Protein AF-A0A1B7K1I7-F1 (afdb_monomer_lite)

Structure (mmCIF, N/CA/C/O backbone):
data_AF-A0A1B7K1I7-F1
#
_entry.id   AF-A0A1B7K1I7-F1
#
loop_
_atom_site.group_PDB
_atom_site.id
_atom_site.type_symbol
_atom_site.label_atom_id
_atom_site.label_alt_id
_atom_site.label_comp_id
_atom_site.label_asym_id
_atom_site.label_entity_id
_atom_site.label_seq_id
_atom_site.pdbx_PDB_ins_code
_atom_site.Cartn_x
_atom_site.Cartn_y
_atom_site.Cartn_z
_atom_site.occupancy
_atom_site.B_iso_or_equiv
_atom_site.auth_seq_id
_atom_site.auth_comp_id
_atom_site.auth_asym_id
_atom_site.auth_atom_id
_atom_site.pdbx_PDB_model_num
ATOM 1 N N . MET A 1 1 ? 5.807 -8.641 -2.609 1.00 80.56 1 MET A N 1
ATOM 2 C CA . MET A 1 1 ? 5.220 -7.865 -3.732 1.00 80.56 1 MET A CA 1
ATOM 3 C C . MET A 1 1 ? 6.124 -6.735 -4.176 1.00 80.56 1 MET A C 1
ATOM 5 O O . MET A 1 1 ? 6.439 -6.685 -5.352 1.00 80.56 1 MET A O 1
ATOM 9 N N . LEU A 1 2 ? 6.593 -5.872 -3.271 1.00 84.25 2 LEU A N 1
ATOM 10 C CA . LEU A 1 2 ? 7.454 -4.745 -3.648 1.00 84.25 2 LEU A CA 1
ATOM 11 C C . LEU A 1 2 ? 8.755 -5.174 -4.356 1.00 84.25 2 LEU A C 1
ATOM 13 O O . LEU A 1 2 ? 9.142 -4.574 -5.350 1.00 84.25 2 LEU A O 1
ATOM 17 N N . LEU A 1 3 ? 9.382 -6.267 -3.907 1.00 87.62 3 LEU A N 1
ATOM 18 C CA . LEU A 1 3 ? 10.595 -6.813 -4.533 1.00 87.62 3 LEU A CA 1
ATOM 19 C C . LEU A 1 3 ? 10.372 -7.376 -5.946 1.00 87.62 3 LEU A C 1
ATOM 21 O O . LEU A 1 3 ? 11.328 -7.484 -6.704 1.00 87.62 3 LEU A O 1
ATOM 25 N N . GLN A 1 4 ? 9.124 -7.689 -6.315 1.00 87.19 4 GLN A N 1
ATOM 26 C CA . GLN A 1 4 ? 8.767 -8.148 -7.665 1.00 87.19 4 GLN A CA 1
ATOM 27 C C . GLN A 1 4 ? 8.699 -6.986 -8.667 1.00 87.19 4 GLN A C 1
ATOM 29 O O . GLN A 1 4 ? 8.602 -7.214 -9.868 1.00 87.19 4 GLN A O 1
ATOM 34 N N . LEU A 1 5 ? 8.721 -5.739 -8.184 1.00 87.00 5 LEU A N 1
ATOM 35 C CA . LEU A 1 5 ? 8.787 -4.557 -9.031 1.00 87.00 5 LEU A CA 1
ATOM 36 C C . LEU A 1 5 ? 10.242 -4.243 -9.406 1.00 87.00 5 LEU A C 1
ATOM 38 O O . LEU A 1 5 ? 11.140 -4.410 -8.565 1.00 87.00 5 LEU A O 1
ATOM 42 N N . PRO A 1 6 ? 10.475 -3.699 -10.615 1.00 87.94 6 PRO A N 1
ATOM 43 C CA . PRO A 1 6 ? 11.758 -3.104 -10.960 1.00 87.94 6 PRO A CA 1
ATOM 44 C C . PRO A 1 6 ? 12.051 -1.929 -10.024 1.00 87.94 6 PRO A C 1
ATOM 46 O O . PRO A 1 6 ? 11.132 -1.234 -9.583 1.00 87.94 6 PRO A O 1
ATOM 49 N N . SER A 1 7 ? 13.331 -1.689 -9.733 1.00 86.81 7 SER A N 1
ATOM 50 C CA . SER A 1 7 ? 13.769 -0.667 -8.772 1.00 86.81 7 SER A CA 1
ATOM 51 C C . SER A 1 7 ? 13.177 0.719 -9.054 1.00 86.81 7 SER A C 1
ATOM 53 O O . SER A 1 7 ? 12.766 1.405 -8.122 1.00 86.81 7 SER A O 1
ATOM 55 N N . SER A 1 8 ? 13.019 1.082 -10.331 1.00 87.06 8 SER A N 1
ATOM 56 C CA . SER A 1 8 ? 12.411 2.345 -10.773 1.00 87.06 8 SER A CA 1
ATOM 57 C C . SER A 1 8 ? 10.941 2.516 -10.364 1.00 87.06 8 SER A C 1
ATOM 59 O O . SER A 1 8 ? 10.492 3.635 -10.133 1.00 87.06 8 SER A O 1
ATOM 61 N N . ALA A 1 9 ? 10.179 1.426 -10.234 1.00 89.00 9 ALA A N 1
ATOM 62 C CA . ALA A 1 9 ? 8.760 1.468 -9.881 1.00 89.00 9 ALA A CA 1
ATOM 63 C C . ALA A 1 9 ? 8.501 1.349 -8.368 1.00 89.00 9 ALA A C 1
ATOM 65 O O . ALA A 1 9 ? 7.387 1.628 -7.919 1.00 89.00 9 ALA A O 1
ATOM 66 N N . ARG A 1 10 ? 9.501 0.945 -7.571 1.00 92.69 10 ARG A N 1
ATOM 67 C CA . ARG A 1 10 ? 9.334 0.684 -6.129 1.00 92.69 10 ARG A CA 1
ATOM 68 C C . ARG A 1 10 ? 8.982 1.942 -5.347 1.00 92.69 10 ARG A C 1
ATOM 70 O O . ARG A 1 10 ? 8.014 1.911 -4.597 1.00 92.69 10 ARG A O 1
ATOM 77 N N . ASN A 1 11 ? 9.702 3.043 -5.567 1.00 92.88 11 ASN A N 1
ATOM 78 C CA . ASN A 1 11 ? 9.442 4.301 -4.856 1.00 92.88 11 ASN A CA 1
ATOM 79 C C . ASN A 1 11 ? 8.037 4.834 -5.145 1.00 92.88 11 ASN A C 1
ATOM 81 O O . ASN A 1 11 ? 7.299 5.165 -4.223 1.00 92.88 11 ASN A O 1
ATOM 85 N N . ARG A 1 12 ? 7.613 4.819 -6.413 1.00 92.31 12 ARG A N 1
ATOM 86 C CA . ARG A 1 12 ? 6.250 5.221 -6.783 1.00 92.31 12 ARG A CA 1
ATOM 87 C C . ARG A 1 12 ? 5.190 4.317 -6.150 1.00 92.31 12 ARG A C 1
ATOM 89 O O . ARG A 1 12 ? 4.158 4.807 -5.703 1.00 92.31 12 ARG A O 1
ATOM 96 N N . ALA A 1 13 ? 5.438 3.007 -6.105 1.00 94.31 13 ALA A N 1
ATOM 97 C CA . ALA A 1 13 ? 4.532 2.062 -5.462 1.00 94.31 13 ALA A CA 1
ATOM 98 C C . ALA A 1 13 ? 4.453 2.268 -3.942 1.00 94.31 13 ALA A C 1
ATOM 100 O O . ALA A 1 13 ? 3.370 2.117 -3.389 1.00 94.31 13 ALA A O 1
ATOM 101 N N . LEU A 1 14 ? 5.560 2.634 -3.284 1.00 95.38 14 LEU A N 1
ATOM 102 C CA . LEU A 1 14 ? 5.586 2.960 -1.855 1.00 95.38 14 LEU A CA 1
ATOM 103 C C . LEU A 1 14 ? 4.761 4.209 -1.541 1.00 95.38 14 LEU A C 1
ATOM 105 O O . LEU A 1 14 ? 3.911 4.146 -0.661 1.00 95.38 14 LEU A O 1
ATOM 109 N N . VAL A 1 15 ? 4.951 5.297 -2.294 1.00 96.38 15 VAL A N 1
ATOM 110 C CA . VAL A 1 15 ? 4.183 6.541 -2.104 1.00 96.38 15 VAL A CA 1
ATOM 111 C C . VAL A 1 15 ? 2.684 6.289 -2.296 1.00 96.38 15 VAL A C 1
ATOM 113 O O . VAL A 1 15 ? 1.875 6.604 -1.426 1.00 96.38 15 VAL A O 1
ATOM 116 N N . ALA A 1 16 ? 2.304 5.613 -3.385 1.00 95.88 16 ALA A N 1
ATOM 117 C CA . ALA A 1 16 ? 0.903 5.272 -3.629 1.00 95.88 16 ALA A CA 1
ATOM 118 C C . ALA A 1 16 ? 0.333 4.309 -2.569 1.00 95.88 16 ALA A C 1
ATOM 120 O O . ALA A 1 16 ? -0.859 4.346 -2.270 1.00 95.88 16 ALA A O 1
ATOM 121 N N . TYR A 1 17 ? 1.164 3.423 -2.010 1.00 97.31 17 TYR A N 1
ATOM 122 C CA . TYR A 1 17 ? 0.765 2.544 -0.914 1.00 97.31 17 TYR A CA 1
ATOM 123 C C . TYR A 1 17 ? 0.472 3.350 0.356 1.00 97.31 17 TYR A C 1
ATOM 125 O O . TYR A 1 17 ? -0.575 3.134 0.963 1.00 97.31 17 TYR A O 1
ATOM 133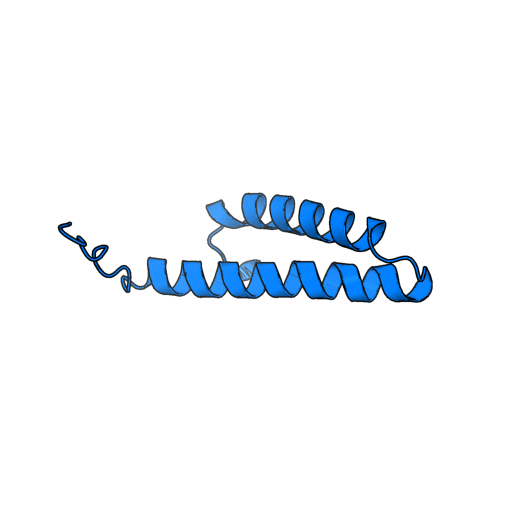 N N . SER A 1 18 ? 1.350 4.286 0.736 1.00 97.44 18 SER A N 1
ATOM 134 C CA . SER A 1 18 ? 1.152 5.121 1.927 1.00 97.44 18 SER A CA 1
ATOM 135 C C . SER A 1 18 ? -0.070 6.027 1.810 1.00 97.44 18 SER A C 1
ATOM 137 O O . SER A 1 18 ? -0.823 6.138 2.769 1.00 97.44 18 SER A O 1
ATOM 139 N N . GLU A 1 19 ? -0.323 6.610 0.635 1.00 97.75 19 GLU A N 1
ATOM 140 C CA . GLU A 1 19 ? -1.513 7.440 0.395 1.00 97.75 19 GLU A CA 1
ATOM 141 C C . GLU A 1 19 ? -2.810 6.650 0.599 1.00 97.75 19 GLU A C 1
ATOM 143 O O . GLU A 1 19 ? -3.737 7.103 1.266 1.00 97.75 19 GLU A O 1
ATOM 148 N N . VAL A 1 20 ? -2.875 5.440 0.036 1.00 97.88 20 VAL A N 1
ATOM 149 C CA . VAL A 1 20 ? -4.054 4.572 0.146 1.00 97.88 20 VAL A CA 1
ATOM 150 C C . VAL A 1 20 ? -4.231 4.085 1.574 1.00 97.88 20 VAL A C 1
ATOM 152 O O . VAL A 1 20 ? -5.348 4.095 2.080 1.00 97.88 20 VAL A O 1
ATOM 155 N N . TYR A 1 21 ? -3.139 3.694 2.228 1.00 98.12 21 TYR A N 1
ATOM 156 C CA . TYR A 1 21 ? -3.167 3.314 3.631 1.00 98.12 21 TYR A CA 1
ATOM 157 C C . TYR A 1 21 ? -3.753 4.438 4.492 1.00 98.12 21 TYR A C 1
ATOM 159 O O . TYR A 1 21 ? -4.724 4.207 5.205 1.00 98.12 21 TYR A O 1
ATOM 167 N N . GLN A 1 22 ? -3.205 5.652 4.383 1.00 98.12 22 GLN A N 1
ATOM 168 C CA . GLN A 1 22 ? -3.637 6.789 5.192 1.00 98.12 22 GLN A CA 1
ATOM 169 C C . GLN A 1 22 ? -5.109 7.121 4.941 1.00 98.12 22 GLN A C 1
ATOM 171 O O . GLN A 1 22 ? -5.886 7.255 5.878 1.00 98.12 22 GLN A O 1
ATOM 176 N N . ARG A 1 23 ? -5.519 7.149 3.672 1.00 98.12 23 ARG A N 1
ATOM 177 C CA . ARG A 1 23 ? -6.911 7.401 3.303 1.00 98.12 23 ARG A CA 1
ATOM 178 C C . ARG A 1 23 ? -7.878 6.416 3.966 1.00 98.12 23 ARG A C 1
ATOM 180 O O . ARG A 1 23 ? -8.839 6.837 4.595 1.00 98.12 23 ARG A O 1
ATOM 187 N N . PHE A 1 24 ? -7.638 5.113 3.824 1.00 97.62 24 PHE A N 1
ATOM 188 C CA . PHE A 1 24 ? -8.551 4.101 4.369 1.00 97.62 24 PHE A CA 1
ATOM 189 C C . PHE A 1 24 ? -8.456 3.976 5.895 1.00 97.62 24 PHE A C 1
ATOM 191 O O . PHE A 1 24 ? -9.411 3.547 6.536 1.00 97.62 24 PHE A O 1
ATOM 198 N N . TRP A 1 25 ? -7.332 4.377 6.489 1.00 97.69 25 TRP A N 1
ATOM 199 C CA . TRP A 1 25 ? -7.209 4.535 7.934 1.00 97.69 25 TRP A CA 1
ATOM 200 C C . TRP A 1 25 ? -8.128 5.637 8.471 1.00 97.69 25 TRP A C 1
ATOM 202 O O . TRP A 1 25 ? -8.793 5.445 9.492 1.00 97.69 25 TRP A O 1
ATOM 212 N N . ASP A 1 26 ? -8.152 6.780 7.784 1.00 97.62 26 ASP A N 1
ATOM 213 C CA . ASP A 1 26 ? -8.960 7.940 8.158 1.00 97.62 26 ASP A CA 1
ATOM 214 C C . ASP A 1 26 ? -10.459 7.698 7.903 1.00 97.62 26 ASP A C 1
ATOM 216 O O . ASP A 1 26 ? -11.295 8.184 8.663 1.00 97.62 26 ASP A O 1
ATOM 220 N N . GLU A 1 27 ? -10.803 6.901 6.884 1.00 97.19 27 GLU A N 1
ATOM 221 C CA . GLU A 1 27 ? -12.184 6.514 6.559 1.00 97.19 27 GLU A CA 1
ATOM 222 C C . GLU A 1 27 ? -12.781 5.471 7.531 1.00 97.19 27 GLU A C 1
ATOM 224 O O . GLU A 1 27 ? -13.997 5.452 7.721 1.00 97.19 27 GLU A O 1
ATOM 229 N N . GLU A 1 28 ? -11.975 4.595 8.147 1.00 96.62 28 GLU A N 1
ATOM 230 C CA . GLU A 1 28 ? -12.480 3.527 9.025 1.00 96.62 28 GLU A CA 1
ATOM 231 C C . GLU A 1 28 ? -12.868 4.071 10.415 1.00 96.62 28 GLU A C 1
ATOM 233 O O . GLU A 1 28 ? -12.003 4.511 11.173 1.00 96.62 28 GLU A O 1
ATOM 238 N N . PRO A 1 29 ? -14.146 4.012 10.829 1.00 95.19 29 PRO A N 1
ATOM 239 C CA . PRO A 1 29 ? -14.572 4.573 12.111 1.00 95.19 29 PRO A CA 1
ATOM 240 C C . PRO A 1 29 ? -14.140 3.726 13.316 1.00 95.19 29 PRO A C 1
ATOM 242 O O . PRO A 1 29 ? -14.018 4.245 14.427 1.00 95.19 29 PRO A O 1
ATOM 245 N N . VAL A 1 30 ? -13.906 2.422 13.133 1.00 95.94 30 VAL A N 1
ATOM 246 C CA . VAL A 1 30 ? -13.622 1.503 14.238 1.00 95.94 30 VAL A CA 1
ATOM 247 C C . VAL A 1 30 ? -12.119 1.417 14.493 1.00 95.94 30 VAL A C 1
ATOM 249 O O . VAL A 1 30 ? -11.392 0.729 13.777 1.00 95.94 30 VAL A O 1
ATOM 252 N N . SER A 1 31 ? -11.648 2.048 15.574 1.00 92.81 31 SER A N 1
ATOM 253 C CA . SER A 1 31 ? -10.218 2.188 15.905 1.00 92.81 31 SER A CA 1
ATOM 254 C C . SER A 1 31 ? -9.402 0.893 15.817 1.00 92.81 31 SER A C 1
ATOM 256 O O . SER A 1 31 ? -8.312 0.906 15.257 1.00 92.81 31 SER A O 1
ATOM 258 N N . TYR A 1 32 ? -9.921 -0.238 16.311 1.00 94.81 32 TYR A N 1
ATOM 259 C CA . TYR A 1 32 ? -9.186 -1.513 16.283 1.00 94.81 32 TYR A CA 1
ATOM 260 C C . TYR A 1 32 ? -9.152 -2.182 14.895 1.00 94.81 32 TYR A C 1
ATOM 262 O O . TYR A 1 32 ? -8.366 -3.103 14.673 1.00 94.81 32 TYR A O 1
ATOM 270 N N . ARG A 1 33 ? -10.005 -1.753 13.953 1.00 95.75 33 ARG A N 1
ATOM 271 C CA . ARG A 1 33 ? -10.056 -2.277 12.576 1.00 95.75 33 ARG A CA 1
ATOM 272 C C . ARG A 1 33 ? -9.205 -1.470 11.606 1.00 95.75 33 ARG A C 1
ATOM 274 O O . ARG A 1 33 ? -8.816 -2.030 10.580 1.00 95.75 33 ARG A O 1
ATOM 281 N N . LYS A 1 34 ? -8.899 -0.211 11.940 1.00 97.06 34 LYS A N 1
ATOM 282 C CA . LYS A 1 34 ? -8.201 0.753 11.075 1.00 97.06 34 LYS A CA 1
ATOM 283 C C . LYS A 1 34 ? -6.970 0.167 10.393 1.00 97.06 34 LYS A C 1
ATOM 285 O O . LYS A 1 34 ? -6.902 0.164 9.167 1.00 97.06 34 LYS A O 1
ATOM 290 N N . ASP A 1 35 ? -6.053 -0.417 11.167 1.00 96.94 35 ASP A N 1
ATOM 291 C CA . ASP A 1 35 ? -4.828 -1.044 10.645 1.00 96.94 35 ASP A CA 1
ATOM 292 C C . ASP A 1 35 ? -5.145 -2.113 9.603 1.00 96.94 35 ASP A C 1
ATOM 294 O O . ASP A 1 35 ? -4.640 -2.081 8.482 1.00 96.94 35 ASP A O 1
ATOM 298 N N . ASN A 1 36 ? -5.998 -3.073 9.958 1.00 97.19 36 ASN A N 1
ATOM 299 C CA . ASN A 1 36 ? -6.295 -4.200 9.083 1.00 97.19 36 ASN A CA 1
ATOM 300 C C . ASN A 1 36 ? -7.022 -3.758 7.812 1.00 97.19 36 ASN A C 1
ATOM 302 O O . ASN A 1 36 ? -6.707 -4.261 6.734 1.00 97.19 36 ASN A O 1
ATOM 306 N N . PHE A 1 37 ? -7.943 -2.803 7.923 1.00 97.50 37 PHE A N 1
ATOM 307 C CA . PHE A 1 37 ? -8.684 -2.263 6.790 1.00 97.50 37 PHE A CA 1
ATOM 308 C C . PHE A 1 37 ? -7.770 -1.481 5.834 1.00 97.50 37 PHE A C 1
ATOM 310 O O . PHE A 1 37 ? -7.675 -1.815 4.651 1.00 97.50 37 PHE A O 1
ATOM 317 N N . ALA A 1 38 ? -6.982 -0.540 6.360 1.00 97.75 38 ALA A N 1
ATOM 318 C CA . ALA A 1 38 ? -6.019 0.239 5.588 1.00 97.75 38 ALA A CA 1
ATOM 319 C C . ALA A 1 38 ? -4.968 -0.646 4.895 1.00 97.75 38 ALA A C 1
ATOM 321 O O . ALA A 1 38 ? -4.700 -0.501 3.696 1.00 97.75 38 ALA A O 1
ATOM 322 N N . ARG A 1 39 ? -4.399 -1.627 5.618 1.00 97.75 39 ARG A N 1
ATOM 323 C CA . ARG A 1 39 ? -3.458 -2.605 5.039 1.00 97.75 39 ARG A CA 1
ATOM 324 C C . ARG A 1 39 ? -4.122 -3.457 3.973 1.00 97.75 39 ARG A C 1
ATOM 326 O O . ARG A 1 39 ? -3.465 -3.782 2.982 1.00 97.75 39 ARG A O 1
ATOM 333 N N . HIS A 1 40 ? -5.373 -3.870 4.169 1.00 97.88 40 HIS A N 1
ATOM 334 C CA . HIS A 1 40 ? -6.086 -4.693 3.198 1.00 97.88 40 HIS A CA 1
ATOM 335 C C . HIS A 1 40 ? -6.206 -3.966 1.857 1.00 97.88 40 HIS A C 1
ATOM 337 O O . HIS A 1 40 ? -5.781 -4.506 0.830 1.00 97.88 40 HIS A O 1
ATOM 343 N N . GLU A 1 41 ? -6.694 -2.728 1.877 1.00 98.06 41 GLU A N 1
ATOM 344 C CA . GLU A 1 41 ? -6.899 -1.923 0.673 1.00 98.06 41 GLU A CA 1
ATOM 345 C C . GLU A 1 41 ? -5.582 -1.569 -0.022 1.00 98.06 41 GLU A C 1
ATOM 347 O O . GLU A 1 41 ? -5.416 -1.809 -1.228 1.00 98.06 41 GLU A O 1
ATOM 352 N N . ALA A 1 42 ? -4.588 -1.105 0.740 1.00 97.56 42 ALA A N 1
ATOM 353 C CA . ALA A 1 42 ? -3.272 -0.773 0.203 1.00 97.56 42 ALA A CA 1
ATOM 354 C C . ALA A 1 42 ? -2.597 -1.997 -0.450 1.00 97.56 42 ALA A C 1
ATOM 356 O O . ALA A 1 42 ? -2.111 -1.923 -1.586 1.00 97.56 42 ALA A O 1
ATOM 357 N N . ASN A 1 43 ? -2.645 -3.168 0.199 1.00 97.19 43 ASN A N 1
ATOM 358 C CA . ASN A 1 43 ? -2.099 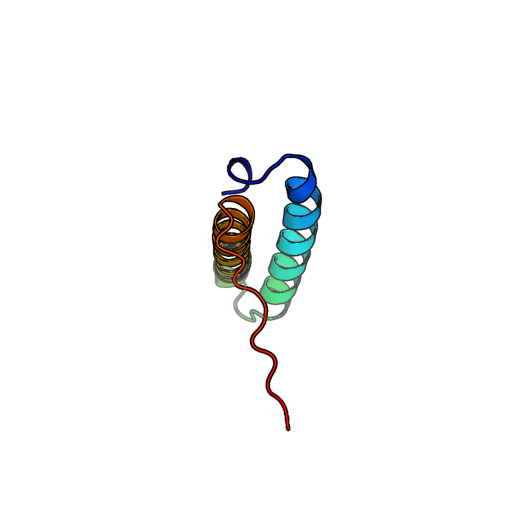-4.405 -0.363 1.00 97.19 43 ASN A CA 1
ATOM 359 C C . ASN A 1 43 ? -2.892 -4.909 -1.574 1.00 97.19 43 ASN A C 1
ATOM 361 O O . ASN A 1 43 ? -2.302 -5.435 -2.522 1.00 97.19 43 ASN A O 1
ATOM 365 N N . THR A 1 44 ? -4.218 -4.760 -1.580 1.00 97.75 44 THR A N 1
ATOM 366 C CA . THR A 1 44 ? -5.058 -5.127 -2.727 1.00 97.75 44 THR A CA 1
ATOM 367 C C . THR A 1 44 ? -4.712 -4.285 -3.950 1.00 97.75 44 THR A C 1
ATOM 369 O O . THR A 1 44 ? -4.530 -4.833 -5.045 1.00 97.75 44 THR A O 1
ATOM 372 N N . ARG A 1 45 ? -4.521 -2.975 -3.778 1.00 95.88 45 ARG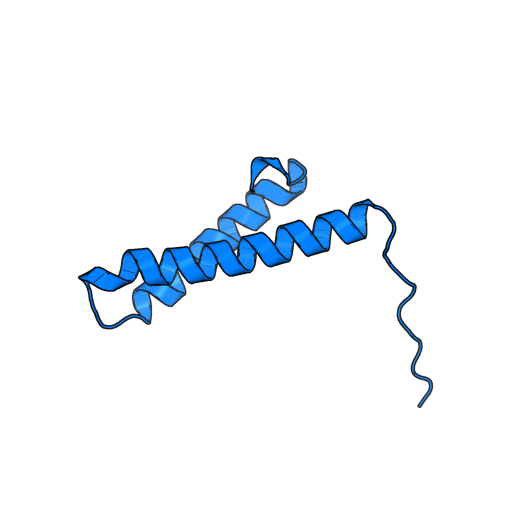 A N 1
ATOM 373 C CA . ARG A 1 45 ? -4.074 -2.097 -4.863 1.00 95.88 45 ARG A CA 1
ATOM 374 C C . ARG A 1 45 ? -2.656 -2.435 -5.325 1.00 95.88 45 ARG A C 1
ATOM 376 O O . ARG A 1 45 ? -2.433 -2.551 -6.533 1.00 95.88 45 ARG A O 1
ATOM 383 N N . LEU A 1 46 ? -1.726 -2.679 -4.397 1.00 96.12 46 LEU A N 1
ATOM 384 C CA . LEU A 1 46 ? -0.352 -3.079 -4.720 1.00 96.12 46 LEU A CA 1
ATOM 385 C C . LEU A 1 46 ? -0.317 -4.384 -5.529 1.00 96.12 46 LEU A C 1
ATOM 387 O O . LEU A 1 46 ? 0.356 -4.449 -6.557 1.00 96.12 46 LEU A O 1
ATOM 391 N N . ARG A 1 47 ? -1.100 -5.400 -5.138 1.00 95.75 47 ARG A N 1
ATOM 392 C CA . ARG A 1 47 ? -1.256 -6.654 -5.899 1.00 95.75 47 ARG A CA 1
ATOM 393 C C . ARG A 1 47 ? -1.668 -6.400 -7.342 1.00 95.75 47 ARG A C 1
ATOM 395 O O . ARG A 1 47 ? -1.071 -6.961 -8.261 1.00 95.75 47 ARG A O 1
ATOM 402 N N . ARG A 1 48 ? -2.698 -5.573 -7.545 1.00 94.62 48 ARG A N 1
ATOM 403 C CA . ARG A 1 48 ? -3.209 -5.241 -8.884 1.00 94.62 48 ARG A CA 1
ATOM 404 C C . ARG A 1 48 ? -2.153 -4.515 -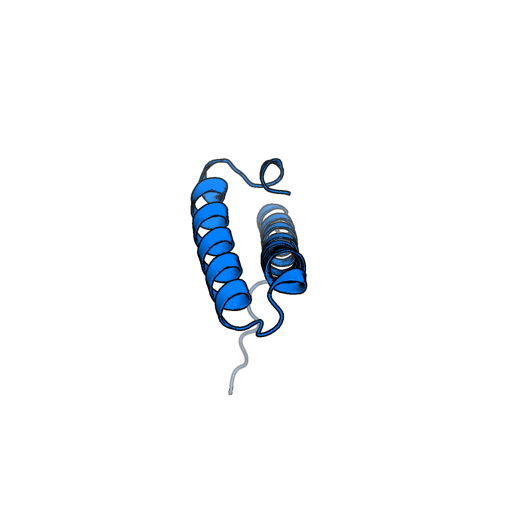9.714 1.00 94.62 48 ARG A C 1
ATOM 406 O O . ARG A 1 48 ? -1.998 -4.837 -10.890 1.00 94.62 48 ARG A O 1
ATOM 413 N N . PHE A 1 49 ? -1.415 -3.587 -9.109 1.00 92.31 49 PHE A N 1
ATOM 414 C CA . PHE A 1 49 ? -0.337 -2.865 -9.779 1.00 92.31 49 PHE A CA 1
ATOM 415 C C . PHE A 1 49 ? 0.790 -3.801 -10.224 1.00 92.31 49 PHE A C 1
ATOM 417 O O . PHE A 1 49 ? 1.135 -3.804 -11.403 1.00 92.31 49 PHE A O 1
ATOM 424 N N . VAL A 1 50 ? 1.293 -4.656 -9.325 1.00 91.50 50 VAL A N 1
ATOM 425 C CA . VAL A 1 50 ? 2.346 -5.632 -9.654 1.00 91.50 50 VAL A CA 1
ATOM 426 C C . VAL A 1 50 ? 1.894 -6.563 -10.779 1.00 91.50 50 VAL A C 1
ATOM 428 O O . VAL A 1 50 ? 2.621 -6.725 -11.753 1.00 91.50 50 VAL A O 1
ATOM 431 N N . ARG A 1 51 ? 0.675 -7.118 -10.698 1.00 90.44 51 ARG A N 1
ATOM 432 C CA . ARG A 1 51 ? 0.122 -8.003 -11.741 1.00 90.44 51 ARG A CA 1
ATOM 433 C C . ARG A 1 51 ? -0.032 -7.307 -13.093 1.00 90.44 51 ARG A C 1
ATOM 435 O O . ARG A 1 51 ? 0.156 -7.932 -14.131 1.00 90.44 51 ARG A O 1
ATOM 442 N N . ARG A 1 52 ? -0.420 -6.030 -13.104 1.00 88.00 52 ARG A N 1
ATOM 443 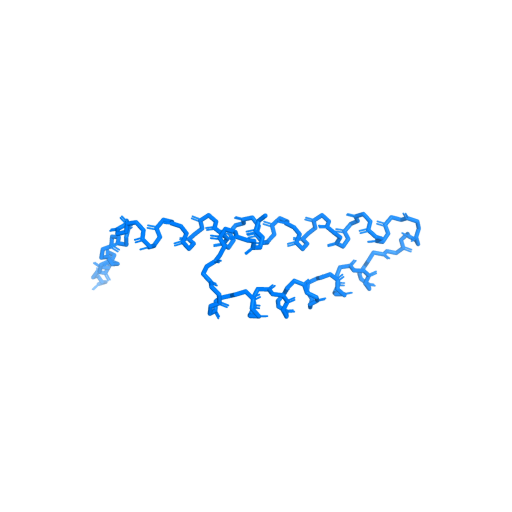C CA . ARG A 1 52 ? -0.545 -5.260 -14.347 1.00 88.00 52 ARG A CA 1
ATOM 444 C C . ARG A 1 52 ? 0.829 -4.996 -14.949 1.00 88.00 52 ARG A C 1
ATOM 446 O O . ARG A 1 52 ? 1.020 -5.251 -16.132 1.00 88.00 52 ARG A O 1
ATOM 453 N N . LEU A 1 53 ? 1.778 -4.549 -14.127 1.00 86.12 53 LEU A N 1
ATOM 454 C CA . LEU A 1 53 ? 3.132 -4.259 -14.580 1.00 86.12 53 LEU A CA 1
ATOM 455 C C . LEU A 1 53 ? 3.832 -5.519 -15.094 1.00 86.12 53 LEU A C 1
ATOM 457 O O . LEU A 1 53 ? 4.453 -5.461 -16.146 1.00 86.12 53 LEU A O 1
ATOM 461 N N . SER A 1 54 ? 3.688 -6.662 -14.417 1.00 80.38 54 SER A N 1
ATOM 462 C CA . SER A 1 54 ? 4.290 -7.919 -14.871 1.00 80.38 54 SER A CA 1
ATOM 463 C C . SER A 1 54 ? 3.768 -8.340 -16.248 1.00 80.38 54 SER A C 1
ATOM 465 O O . SER A 1 54 ? 4.560 -8.737 -17.097 1.00 80.38 54 SER A O 1
ATOM 467 N N . ARG A 1 55 ? 2.462 -8.182 -16.514 1.00 76.81 55 ARG A N 1
ATOM 468 C CA . ARG A 1 55 ? 1.872 -8.446 -17.840 1.00 76.81 55 ARG A CA 1
ATOM 469 C C . ARG A 1 55 ? 2.399 -7.482 -18.905 1.00 76.81 55 ARG A C 1
ATOM 471 O O . ARG A 1 55 ? 2.724 -7.923 -20.002 1.00 76.81 55 ARG A O 1
ATOM 478 N N . SER A 1 56 ? 2.516 -6.193 -18.583 1.00 74.12 56 SER A N 1
ATOM 479 C CA . SER A 1 56 ? 3.070 -5.193 -19.507 1.00 74.12 56 SER A CA 1
ATOM 480 C C . SER A 1 56 ? 4.544 -5.452 -19.833 1.00 74.12 56 SER A C 1
ATOM 482 O O . SER A 1 56 ? 4.930 -5.359 -20.994 1.00 74.12 56 SER A O 1
ATOM 484 N N . VAL A 1 57 ? 5.356 -5.814 -18.833 1.00 70.38 57 VAL A N 1
ATOM 485 C CA . VAL A 1 57 ? 6.789 -6.127 -19.000 1.00 70.38 57 VAL A CA 1
ATOM 486 C C . VAL A 1 57 ? 6.999 -7.399 -19.828 1.00 70.38 57 VAL A C 1
ATOM 488 O O . VAL A 1 57 ? 7.945 -7.469 -20.601 1.00 70.38 57 VAL A O 1
ATOM 491 N N . GLN A 1 58 ? 6.100 -8.381 -19.731 1.00 70.12 58 GLN A N 1
ATOM 492 C CA . GLN A 1 58 ? 6.138 -9.607 -20.539 1.00 70.12 58 GLN A CA 1
ATOM 493 C C . GLN A 1 58 ? 5.651 -9.423 -21.991 1.00 70.12 58 GLN A C 1
ATOM 495 O O . GLN A 1 58 ? 5.512 -10.405 -22.712 1.00 70.12 58 GLN A O 1
ATOM 500 N N . GLY A 1 59 ? 5.374 -8.192 -22.437 1.00 63.16 59 GLY A N 1
ATOM 501 C CA . GLY A 1 59 ? 4.981 -7.924 -23.824 1.00 63.16 59 GLY A CA 1
ATOM 502 C C . GLY A 1 59 ? 3.510 -8.211 -24.146 1.00 63.16 59 GLY A C 1
ATOM 503 O O . GLY A 1 59 ? 3.108 -8.057 -25.294 1.00 63.16 59 GLY A O 1
ATOM 504 N N . TYR A 1 60 ? 2.665 -8.523 -23.153 1.00 59.50 60 TYR A N 1
ATOM 505 C CA . TYR A 1 60 ? 1.210 -8.683 -23.340 1.00 59.50 60 TYR A CA 1
ATOM 506 C C . TYR A 1 60 ? 0.462 -7.351 -23.508 1.00 59.50 60 TYR A C 1
ATOM 508 O O . TYR A 1 60 ? -0.753 -7.282 -23.307 1.00 59.50 60 TYR A O 1
ATOM 516 N N . THR A 1 61 ? 1.165 -6.273 -23.853 1.00 60.22 61 THR A N 1
ATOM 517 C CA . THR A 1 61 ? 0.535 -5.007 -24.220 1.00 60.22 61 THR A CA 1
ATOM 518 C C . THR A 1 61 ? -0.056 -5.176 -25.616 1.00 60.22 61 THR A C 1
ATOM 520 O O . THR A 1 61 ? 0.577 -4.868 -26.622 1.00 60.22 61 THR A O 1
ATOM 523 N N . SER A 1 62 ? -1.272 -5.715 -25.689 1.00 64.50 62 SER A N 1
ATOM 524 C CA . SER A 1 62 ? -2.070 -5.678 -26.911 1.00 64.50 62 SER A CA 1
ATOM 525 C C . SER A 1 62 ? -2.241 -4.221 -27.339 1.00 64.50 62 SER A C 1
ATOM 527 O O . SER A 1 62 ? -2.526 -3.366 -26.492 1.00 64.50 62 SER A O 1
ATOM 529 N N . LYS A 1 63 ? -2.077 -3.932 -28.637 1.00 63.22 63 LYS A N 1
ATOM 530 C CA . LYS A 1 63 ? -2.390 -2.607 -29.189 1.00 63.22 63 LYS A CA 1
ATOM 531 C C . LYS A 1 63 ? -3.808 -2.216 -28.739 1.00 63.22 63 LYS A C 1
ATOM 533 O O . LYS A 1 63 ? -4.689 -3.079 -28.777 1.00 63.22 63 LYS A O 1
ATOM 538 N N . PRO A 1 64 ? -4.029 -0.978 -28.263 1.00 68.12 64 PRO A N 1
ATOM 539 C CA . PRO A 1 64 ? -5.364 -0.545 -27.871 1.00 68.12 64 PRO A CA 1
ATOM 540 C C . PRO A 1 64 ? -6.311 -0.737 -29.058 1.00 68.12 64 PRO A C 1
ATOM 542 O O . PRO A 1 64 ? -5.957 -0.399 -30.187 1.00 68.12 64 PRO A O 1
ATOM 545 N N . LEU A 1 65 ? -7.486 -1.322 -28.811 1.00 72.12 65 LEU A N 1
ATOM 546 C CA . LEU A 1 65 ? -8.515 -1.460 -29.837 1.00 72.12 65 LEU A CA 1
ATOM 547 C C . LEU A 1 65 ? -8.933 -0.052 -30.263 1.00 72.12 65 LEU A C 1
ATOM 549 O O . LEU A 1 65 ? -9.476 0.705 -29.458 1.00 72.12 65 LEU A O 1
ATOM 553 N N . THR A 1 66 ? -8.650 0.310 -31.512 1.00 72.38 66 THR A N 1
ATOM 554 C CA . THR A 1 66 ? -9.195 1.521 -32.119 1.00 72.38 66 THR A CA 1
ATOM 555 C C . THR A 1 66 ? -10.686 1.284 -32.318 1.00 72.38 66 THR A C 1
ATOM 557 O O . THR A 1 66 ? -11.094 0.640 -33.281 1.00 72.38 66 THR A O 1
ATOM 560 N N . VAL A 1 67 ? -11.504 1.748 -31.375 1.00 70.75 67 VAL A N 1
ATOM 561 C CA . VAL A 1 67 ? -12.945 1.851 -31.602 1.00 70.75 67 VAL A CA 1
ATOM 562 C C . VAL A 1 67 ? -13.129 3.031 -32.548 1.00 70.75 67 VAL A C 1
ATOM 564 O O . VAL A 1 67 ? -13.019 4.182 -32.135 1.00 70.75 67 VAL A O 1
ATOM 567 N N . ILE A 1 68 ? -13.301 2.735 -33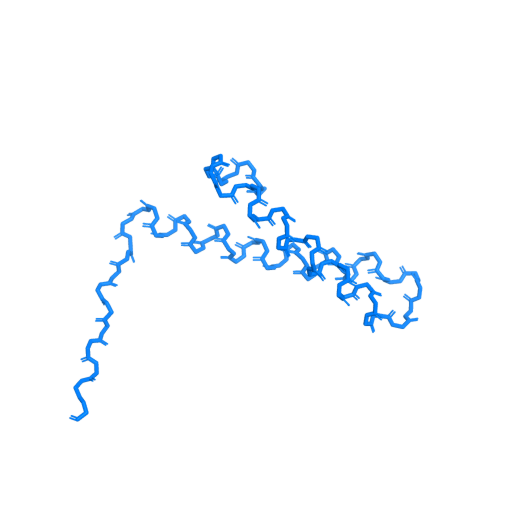.834 1.00 64.38 68 ILE A N 1
ATOM 568 C CA . ILE A 1 68 ? -13.736 3.718 -34.825 1.00 64.38 68 ILE A CA 1
ATOM 569 C C . ILE A 1 68 ? -15.223 3.956 -34.534 1.00 64.38 68 ILE A C 1
ATOM 571 O O . ILE A 1 68 ? -16.002 3.003 -34.581 1.00 64.38 68 ILE A O 1
ATOM 575 N N . GLN A 1 69 ? -15.571 5.181 -34.130 1.00 58.19 69 GLN A N 1
ATOM 576 C CA . GLN A 1 69 ? -16.959 5.640 -34.013 1.00 58.19 69 GLN A CA 1
ATOM 577 C C . GLN A 1 69 ? -17.503 6.043 -35.379 1.00 58.19 69 GLN A C 1
ATOM 579 O O . GLN A 1 69 ? -16.709 6.592 -36.178 1.00 58.19 69 GLN A O 1
#

Foldseek 3Di:
DLVLDDPVCNVVLVVQLVVQLVVQLVVDPDPVCSNVRSNVRSVVVSVVVSVVVVCVVVVVPDDPPPPDD

Radius of gyration: 15.8 Å; chains: 1; bounding box: 31×18×51 Å

Secondary structure (DSSP, 8-state):
-GGGS-HHHHHHHHHHHHHHHHHHHHH---TTTHHHHHHHHHHHHHHHHHHHHHHHHTT--PPP-----

pLDDT: mean 88.04, std 12.04, range [58.19, 98.12]

Sequence (69 aa):
MLLQLPSSARNRALVAYSEVYQRFWDEEPVSYRKDNFARHEANTRLRRFVRRLSRSVQGYTSKPLTVIQ

Organism: NCBI:txid1354272